Protein AF-A0A1H5IE17-F1 (afdb_monomer_lite)

pLDDT: mean 81.9, std 10.34, range [43.19, 95.25]

Radius of gyration: 42.37 Å; chains: 1; bounding box: 85×32×107 Å

Foldseek 3Di:
DPPPPDQQDFDQAPVGTGRNVVRVVVVVVVVVVVVVVVVVVCVVVVVVVVVVVVVVVVVVVVVVVVVVVVVVVVVVVVVVVVVVVVVVVVVVVVDDPPPDDVPDDD

Structure (mmCIF, N/CA/C/O backbone):
data_AF-A0A1H5IE17-F1
#
_entry.id   AF-A0A1H5IE17-F1
#
loop_
_atom_site.group_PDB
_atom_site.id
_atom_site.type_symbol
_atom_site.label_atom_id
_atom_site.label_alt_id
_atom_site.label_comp_id
_atom_site.label_asym_id
_atom_site.label_entity_id
_atom_site.label_seq_id
_atom_site.pdbx_PDB_ins_code
_atom_site.Cartn_x
_atom_site.Cartn_y
_atom_site.Cartn_z
_atom_site.occupancy
_atom_site.B_iso_or_equiv
_atom_site.auth_seq_id
_atom_site.auth_comp_id
_atom_site.auth_asym_id
_atom_site.auth_atom_id
_atom_site.pdbx_PDB_model_num
ATOM 1 N N . MET A 1 1 ? 27.702 -26.724 -28.653 1.00 43.19 1 MET A N 1
ATOM 2 C CA . MET A 1 1 ? 28.439 -25.649 -29.344 1.00 43.19 1 MET A CA 1
ATOM 3 C C . MET A 1 1 ? 27.662 -24.376 -29.083 1.00 43.19 1 MET A C 1
ATOM 5 O O . MET A 1 1 ? 26.518 -24.318 -29.504 1.00 43.19 1 MET A O 1
ATOM 9 N N . SER A 1 2 ? 28.195 -23.444 -28.291 1.00 53.28 2 SER A N 1
ATOM 10 C CA . SER A 1 2 ? 27.571 -22.121 -28.178 1.00 53.28 2 SER A CA 1
ATOM 11 C C . SER A 1 2 ? 27.804 -21.401 -29.499 1.00 53.28 2 SER A C 1
ATOM 13 O O . SER A 1 2 ? 28.961 -21.194 -29.861 1.00 53.28 2 SER A O 1
ATOM 15 N N . ASP A 1 3 ? 26.734 -21.069 -30.220 1.00 63.62 3 ASP A N 1
ATOM 16 C CA . ASP A 1 3 ? 26.788 -20.130 -31.340 1.00 63.62 3 ASP A CA 1
ATOM 17 C C . ASP A 1 3 ? 27.179 -18.764 -30.774 1.00 63.62 3 ASP A C 1
ATOM 19 O O . ASP A 1 3 ? 26.352 -18.007 -30.266 1.00 63.62 3 ASP A O 1
ATOM 23 N N . ILE A 1 4 ? 28.480 -18.481 -30.770 1.00 71.00 4 ILE A N 1
ATOM 24 C CA . ILE A 1 4 ? 28.983 -17.153 -30.445 1.00 71.00 4 ILE A CA 1
ATOM 25 C C . ILE A 1 4 ? 28.711 -16.304 -31.680 1.00 71.00 4 ILE A C 1
ATOM 27 O O . ILE A 1 4 ? 29.400 -16.426 -32.691 1.00 71.00 4 ILE A O 1
ATOM 31 N N . ARG A 1 5 ? 27.668 -15.478 -31.593 1.00 75.19 5 ARG A N 1
ATOM 32 C CA . ARG A 1 5 ? 27.344 -14.478 -32.610 1.00 75.19 5 ARG A CA 1
ATOM 33 C C . ARG A 1 5 ? 28.566 -13.596 -32.866 1.00 75.19 5 ARG A C 1
ATOM 35 O O . ARG A 1 5 ? 29.192 -13.136 -31.910 1.00 75.19 5 ARG A O 1
ATOM 42 N N . ASP A 1 6 ? 28.893 -13.352 -34.135 1.00 88.19 6 ASP A N 1
ATOM 43 C CA . ASP A 1 6 ? 29.976 -12.434 -34.492 1.00 88.19 6 ASP A CA 1
ATOM 44 C C . ASP A 1 6 ? 29.634 -11.024 -33.967 1.00 88.19 6 ASP A C 1
ATOM 46 O O . ASP A 1 6 ? 28.625 -10.444 -34.382 1.00 88.19 6 ASP A O 1
ATOM 50 N N . PRO A 1 7 ? 30.447 -10.446 -33.062 1.00 85.94 7 PRO A N 1
ATOM 51 C CA . PRO A 1 7 ? 30.176 -9.134 -32.483 1.00 85.94 7 PRO A CA 1
ATOM 52 C C . PRO A 1 7 ? 30.110 -8.018 -33.534 1.00 85.94 7 PRO A C 1
ATOM 54 O O . PRO A 1 7 ? 29.482 -6.987 -33.286 1.00 85.94 7 PRO A O 1
ATOM 57 N N . PHE A 1 8 ? 30.741 -8.192 -34.697 1.00 91.81 8 PHE A N 1
ATOM 58 C CA . PHE A 1 8 ? 30.766 -7.199 -35.770 1.00 91.81 8 PHE A CA 1
ATOM 59 C C . PHE A 1 8 ? 29.678 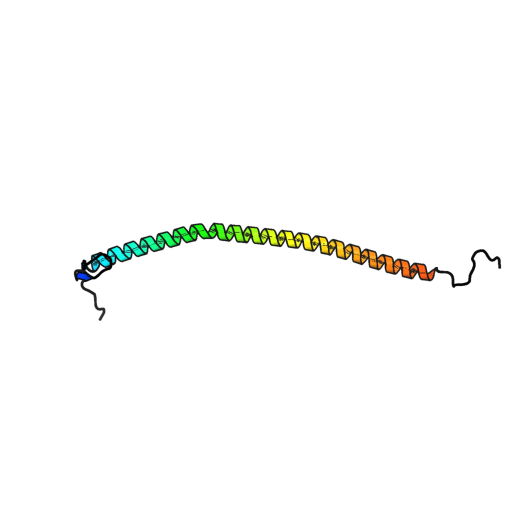-7.404 -36.826 1.00 91.81 8 PHE A C 1
ATOM 61 O O . PHE A 1 8 ? 29.534 -6.552 -37.710 1.00 91.81 8 PHE A O 1
ATOM 68 N N . GLU A 1 9 ? 28.888 -8.477 -36.720 1.00 93.94 9 GLU A N 1
ATOM 69 C CA . GLU A 1 9 ? 27.721 -8.697 -37.570 1.00 93.94 9 GLU A CA 1
ATOM 70 C C . GLU A 1 9 ? 26.787 -7.487 -37.483 1.00 93.94 9 GLU A C 1
ATOM 72 O O . GLU A 1 9 ? 26.503 -6.980 -36.397 1.00 93.94 9 GLU A O 1
ATOM 77 N N . LYS A 1 10 ? 26.308 -7.004 -38.633 1.00 94.31 10 LYS A N 1
ATOM 78 C CA . LYS A 1 10 ? 25.290 -5.955 -38.658 1.00 94.31 10 LYS A CA 1
ATOM 79 C C . LYS A 1 10 ? 23.941 -6.561 -38.316 1.00 94.31 10 LYS A C 1
ATOM 81 O O . LYS A 1 10 ? 23.438 -7.414 -39.040 1.00 94.31 10 LYS A O 1
ATOM 86 N N . VAL A 1 11 ? 23.351 -6.066 -37.244 1.00 89.25 11 VAL A N 1
ATOM 87 C CA . VAL A 1 11 ? 22.079 -6.530 -36.714 1.00 89.25 11 VAL A CA 1
ATOM 88 C C . VAL A 1 11 ? 21.054 -5.425 -36.884 1.00 89.25 11 VAL A C 1
ATOM 90 O O . VAL A 1 11 ? 21.356 -4.250 -36.658 1.00 89.25 11 VAL A O 1
ATOM 93 N N . ASP A 1 12 ? 19.850 -5.794 -37.304 1.00 93.12 12 ASP A N 1
ATOM 94 C CA . ASP A 1 12 ? 18.721 -4.877 -37.247 1.00 93.12 12 ASP A CA 1
ATOM 95 C C . ASP A 1 12 ? 18.272 -4.752 -35.788 1.00 93.12 12 ASP A C 1
ATOM 97 O O . ASP A 1 12 ? 18.030 -5.755 -35.112 1.00 93.12 12 ASP A O 1
ATOM 101 N N . SER A 1 13 ? 18.251 -3.528 -35.271 1.00 84.94 13 SER A N 1
ATOM 102 C CA . SER A 1 13 ? 17.978 -3.240 -33.866 1.00 84.94 13 SER A CA 1
ATOM 103 C C . SER A 1 13 ? 17.034 -2.046 -33.737 1.00 84.94 13 SER A C 1
ATOM 105 O O . SER A 1 13 ? 16.917 -1.248 -34.670 1.00 84.94 13 SER A O 1
ATOM 107 N N . PRO A 1 14 ? 16.414 -1.836 -32.561 1.00 86.50 14 PRO A N 1
ATOM 108 C C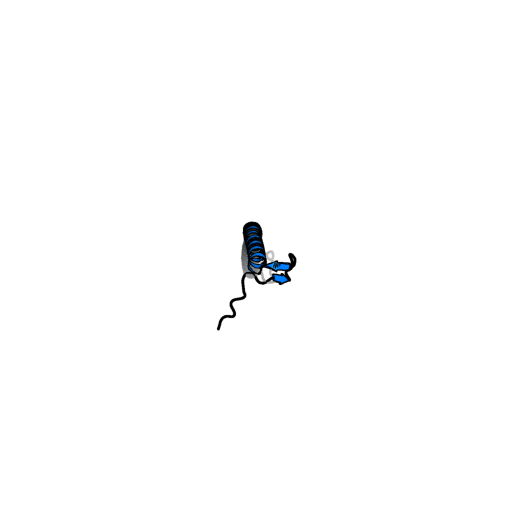A . PRO A 1 14 ? 15.569 -0.665 -32.312 1.00 86.50 14 PRO A CA 1
ATOM 109 C C . PRO A 1 14 ? 16.281 0.685 -32.506 1.00 86.50 14 PRO A C 1
ATOM 111 O O . PRO A 1 14 ? 15.625 1.716 -32.623 1.00 86.50 14 PRO A O 1
ATOM 114 N N . TRP A 1 15 ? 17.617 0.687 -32.548 1.00 84.75 15 TRP A N 1
ATOM 115 C CA . TRP A 1 15 ? 18.455 1.869 -32.768 1.00 84.75 15 TRP A CA 1
ATOM 116 C C . TRP A 1 15 ? 19.048 1.926 -34.187 1.00 84.75 15 TRP A C 1
ATOM 118 O O . TRP A 1 15 ? 19.991 2.677 -34.439 1.00 84.75 15 TRP A O 1
ATOM 128 N N . GLY A 1 16 ? 18.495 1.134 -35.110 1.00 92.38 16 GLY A N 1
ATOM 129 C CA . GLY A 1 16 ? 18.929 1.000 -36.498 1.00 92.38 16 GLY A CA 1
ATOM 130 C C . GLY A 1 16 ? 19.883 -0.173 -36.730 1.00 92.38 16 GLY A C 1
ATOM 131 O O . GLY A 1 16 ? 20.151 -0.978 -35.835 1.00 92.38 16 GLY A O 1
ATOM 132 N N . ILE A 1 17 ? 20.417 -0.256 -37.952 1.00 95.25 17 ILE A N 1
ATOM 133 C CA . ILE A 1 17 ? 21.357 -1.309 -38.356 1.00 95.25 17 ILE A CA 1
ATOM 134 C C . ILE A 1 17 ? 22.751 -0.985 -37.806 1.00 95.25 17 ILE A C 1
ATOM 136 O O . ILE A 1 17 ? 23.435 -0.083 -38.299 1.00 95.25 17 ILE A O 1
ATOM 140 N N . LEU A 1 18 ? 23.185 -1.728 -36.790 1.00 9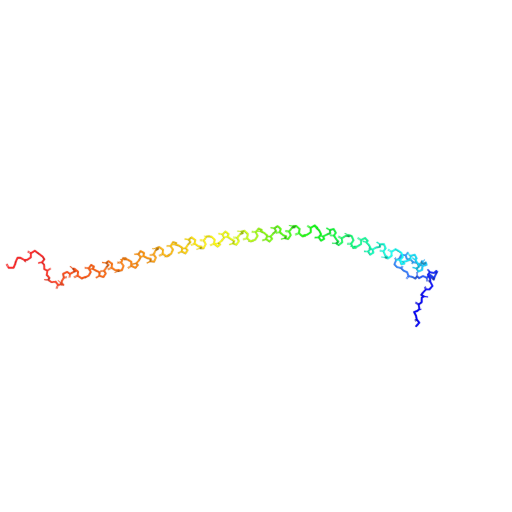2.62 18 LEU A N 1
ATOM 141 C CA . LEU A 1 18 ? 24.441 -1.511 -36.063 1.00 92.62 18 LEU A CA 1
ATOM 142 C C . LEU A 1 18 ? 25.199 -2.835 -35.889 1.00 92.62 18 LEU A C 1
ATOM 144 O O . LEU A 1 18 ? 24.587 -3.893 -35.980 1.00 92.62 18 LEU A O 1
ATOM 148 N N . PRO A 1 19 ? 26.517 -2.817 -35.622 1.00 94.25 19 PRO A N 1
ATOM 149 C CA . PRO A 1 19 ? 27.226 -4.014 -35.174 1.00 94.25 19 PRO A CA 1
ATOM 150 C C . PRO A 1 19 ? 26.606 -4.583 -33.890 1.00 94.25 19 PRO A C 1
ATOM 152 O O . PRO A 1 19 ? 26.241 -3.803 -33.003 1.00 94.25 19 PRO A O 1
ATOM 155 N N . ALA A 1 20 ? 26.540 -5.911 -33.771 1.00 87.94 20 ALA A N 1
ATOM 156 C CA . ALA A 1 20 ? 25.951 -6.614 -32.629 1.00 87.94 20 ALA A CA 1
ATOM 157 C C . ALA A 1 20 ? 26.489 -6.096 -31.284 1.00 87.94 20 ALA A C 1
ATOM 159 O O . ALA A 1 20 ? 25.707 -5.714 -30.417 1.00 87.94 20 ALA A O 1
ATOM 160 N N . TRP A 1 21 ? 27.813 -5.928 -31.162 1.00 89.31 21 TRP A N 1
ATOM 161 C CA . TRP A 1 21 ? 28.450 -5.432 -29.934 1.00 89.31 21 TRP A CA 1
ATOM 162 C C . TRP A 1 21 ? 27.932 -4.058 -29.495 1.00 89.31 21 TRP A C 1
ATOM 164 O O . TRP A 1 21 ? 27.849 -3.763 -28.303 1.00 89.31 21 TRP A O 1
ATOM 174 N N . LYS A 1 22 ? 27.585 -3.196 -30.457 1.00 89.44 22 LYS A N 1
ATOM 175 C CA . LYS A 1 22 ? 27.116 -1.838 -30.183 1.00 89.44 22 LYS A CA 1
ATOM 176 C C . LYS A 1 22 ? 25.647 -1.838 -29.774 1.00 89.44 22 LYS A C 1
ATOM 178 O O . LYS A 1 22 ? 25.285 -1.106 -28.857 1.00 89.44 22 LYS A O 1
ATOM 183 N N . ALA A 1 23 ? 24.818 -2.646 -30.434 1.00 87.25 23 ALA A N 1
ATOM 184 C CA . ALA A 1 23 ? 23.421 -2.825 -30.047 1.00 87.25 23 ALA A CA 1
ATOM 185 C C . ALA A 1 23 ? 23.317 -3.401 -28.623 1.00 87.25 23 ALA A C 1
ATOM 187 O O . ALA A 1 23 ? 22.571 -2.870 -27.800 1.00 87.25 23 ALA A O 1
ATOM 188 N N . ASP A 1 24 ? 24.143 -4.400 -28.306 1.00 85.62 24 ASP A N 1
ATOM 189 C CA . ASP A 1 24 ? 24.186 -5.028 -26.984 1.00 85.62 24 ASP A CA 1
ATOM 190 C C . ASP A 1 24 ? 24.652 -4.049 -25.898 1.00 85.62 24 ASP A C 1
ATOM 192 O O . ASP A 1 24 ? 24.043 -3.966 -24.833 1.00 85.62 24 ASP A O 1
ATOM 196 N N . ALA A 1 25 ? 25.681 -3.238 -26.169 1.00 85.50 25 ALA A N 1
ATOM 197 C CA . ALA A 1 25 ? 26.148 -2.223 -25.223 1.00 85.50 25 ALA A CA 1
ATOM 198 C C . ALA A 1 25 ? 25.065 -1.177 -24.896 1.00 85.50 25 ALA A C 1
ATOM 200 O O . ALA A 1 25 ? 24.912 -0.780 -23.739 1.00 85.50 25 ALA A O 1
ATOM 201 N N . ILE A 1 26 ? 24.287 -0.749 -25.896 1.00 85.75 26 ILE A N 1
ATOM 202 C CA . ILE A 1 26 ? 23.174 0.190 -25.695 1.00 85.75 26 ILE A CA 1
ATOM 203 C C . ILE A 1 26 ? 22.050 -0.478 -24.892 1.00 85.75 26 ILE A C 1
ATOM 205 O O . ILE A 1 26 ? 21.531 0.130 -23.954 1.00 85.75 26 ILE A O 1
ATOM 209 N N . ALA A 1 27 ? 21.708 -1.730 -25.205 1.00 84.06 27 ALA A N 1
ATOM 210 C CA . ALA A 1 27 ? 20.697 -2.491 -24.474 1.00 84.06 27 ALA A CA 1
ATOM 211 C C . ALA A 1 27 ? 21.076 -2.687 -22.997 1.00 84.06 27 ALA A C 1
ATOM 213 O O . ALA A 1 27 ? 20.250 -2.462 -22.112 1.00 84.06 27 ALA A O 1
ATOM 214 N N . LEU A 1 28 ? 22.336 -3.031 -22.719 1.00 86.62 28 LEU A N 1
ATOM 215 C CA . LEU A 1 28 ? 22.859 -3.150 -21.357 1.00 86.62 28 LEU A CA 1
ATOM 216 C C . LEU A 1 28 ? 22.825 -1.809 -20.613 1.00 86.62 28 LEU A C 1
ATOM 218 O O . LEU A 1 28 ? 22.432 -1.765 -19.448 1.00 86.62 28 LEU A O 1
ATOM 222 N N . GLY A 1 29 ? 23.166 -0.706 -21.285 1.00 87.06 29 GLY A N 1
ATOM 223 C CA . GLY A 1 29 ? 23.045 0.637 -20.715 1.00 87.06 29 GLY A CA 1
ATOM 224 C C . GLY A 1 29 ? 21.600 1.004 -20.362 1.00 87.06 29 GLY A C 1
ATOM 225 O O . GLY A 1 29 ? 21.341 1.526 -19.276 1.00 87.06 29 GLY A O 1
ATOM 226 N N . ALA A 1 30 ? 20.647 0.682 -21.240 1.00 88.62 30 ALA A N 1
ATOM 227 C CA . ALA A 1 30 ? 19.223 0.914 -21.005 1.00 88.62 30 ALA A CA 1
ATOM 228 C C . ALA A 1 30 ? 18.676 0.063 -19.846 1.00 88.62 30 ALA A C 1
ATOM 230 O O . ALA A 1 30 ? 17.930 0.574 -19.010 1.00 88.62 30 ALA A O 1
ATOM 231 N N . LEU A 1 31 ? 19.086 -1.207 -19.751 1.00 89.06 31 LEU A N 1
ATOM 232 C CA . LEU A 1 31 ? 18.747 -2.083 -18.627 1.00 89.06 31 LEU A CA 1
ATOM 233 C C . LEU A 1 31 ? 19.302 -1.548 -17.304 1.00 89.06 31 LEU A C 1
ATOM 235 O O . LEU A 1 31 ? 18.589 -1.547 -16.304 1.00 89.06 31 LEU A O 1
ATOM 239 N N . ASN A 1 32 ? 20.539 -1.047 -17.297 1.00 88.12 32 ASN A N 1
ATOM 240 C CA . ASN A 1 32 ? 21.135 -0.461 -16.100 1.00 88.12 32 ASN A CA 1
ATOM 241 C C . ASN A 1 32 ? 20.379 0.796 -15.639 1.00 88.12 32 ASN A C 1
ATOM 243 O O . ASN A 1 32 ? 20.058 0.929 -14.462 1.00 88.12 32 ASN A O 1
ATOM 247 N N . ALA A 1 33 ? 20.023 1.686 -16.570 1.00 89.88 33 ALA A N 1
ATOM 248 C CA . ALA A 1 33 ? 19.223 2.871 -16.260 1.00 89.88 33 ALA A CA 1
ATOM 249 C C . ALA A 1 33 ? 17.821 2.514 -15.734 1.00 89.88 33 ALA A C 1
ATOM 251 O O . ALA A 1 33 ? 17.314 3.167 -14.821 1.00 89.88 33 ALA A O 1
ATOM 252 N N . LEU A 1 34 ? 17.202 1.462 -16.281 1.00 91.19 34 LEU A N 1
ATOM 253 C CA . LEU A 1 34 ? 15.924 0.951 -15.792 1.00 91.19 34 LEU A CA 1
ATOM 254 C C . LEU A 1 34 ? 16.045 0.383 -14.373 1.00 91.19 34 LEU A C 1
ATOM 256 O O . LEU A 1 34 ? 15.196 0.679 -13.538 1.00 91.19 34 LEU A O 1
ATOM 260 N N . MET A 1 35 ? 17.090 -0.398 -14.088 1.00 89.50 35 MET A N 1
ATOM 261 C CA . MET A 1 35 ? 17.326 -0.945 -12.748 1.00 89.50 35 MET A CA 1
ATOM 262 C C . MET A 1 35 ? 17.536 0.160 -11.709 1.00 89.50 35 MET A C 1
ATOM 264 O O . MET A 1 35 ? 16.926 0.102 -10.644 1.00 89.50 35 MET A O 1
ATOM 268 N N . GLU A 1 36 ? 18.316 1.195 -12.030 1.00 89.19 36 GLU A N 1
ATOM 269 C CA . GLU A 1 36 ? 18.498 2.350 -11.141 1.00 89.19 36 GLU A CA 1
ATOM 270 C C . GLU A 1 36 ? 17.191 3.114 -10.912 1.00 89.19 36 GLU A C 1
ATOM 272 O O . GLU A 1 36 ? 16.878 3.496 -9.787 1.00 89.19 36 GLU A O 1
ATOM 277 N N . ARG A 1 37 ? 16.366 3.282 -11.951 1.00 84.25 37 ARG A N 1
ATOM 278 C CA . ARG A 1 37 ? 15.037 3.881 -11.792 1.00 84.25 37 ARG A CA 1
ATOM 279 C C . ARG A 1 37 ? 14.143 3.050 -10.867 1.00 84.25 37 ARG A C 1
ATOM 281 O O . ARG A 1 37 ? 13.568 3.611 -9.945 1.00 84.25 37 ARG A O 1
ATOM 288 N N . ILE A 1 38 ? 14.050 1.736 -11.085 1.00 83.44 38 ILE A N 1
ATOM 289 C CA . ILE A 1 38 ? 13.246 0.831 -10.244 1.00 83.44 38 ILE A CA 1
ATOM 290 C C . ILE A 1 38 ? 13.717 0.893 -8.790 1.00 83.44 38 ILE A C 1
ATOM 292 O O . ILE A 1 38 ? 12.896 0.932 -7.875 1.00 83.44 38 ILE A O 1
ATOM 296 N N . ARG A 1 39 ? 15.035 0.919 -8.574 1.00 82.00 39 ARG A N 1
ATOM 297 C CA . ARG A 1 39 ? 15.623 1.056 -7.244 1.00 82.00 39 ARG A CA 1
ATOM 298 C C . ARG A 1 39 ? 15.205 2.368 -6.577 1.00 82.00 39 ARG A C 1
ATOM 300 O O . ARG A 1 39 ? 14.708 2.329 -5.457 1.00 82.00 39 ARG A O 1
ATOM 307 N N . ASN A 1 40 ? 15.344 3.494 -7.274 1.00 81.12 40 ASN A N 1
ATOM 308 C CA . ASN A 1 40 ? 14.973 4.812 -6.754 1.00 81.12 40 ASN A CA 1
ATOM 309 C C . ASN A 1 40 ? 13.468 4.922 -6.458 1.00 81.12 40 ASN A C 1
ATOM 311 O O . ASN A 1 40 ? 13.088 5.440 -5.410 1.00 81.12 40 ASN A O 1
ATOM 315 N N . ASP A 1 41 ? 12.616 4.394 -7.342 1.00 75.81 41 ASP A N 1
ATOM 316 C CA . ASP A 1 41 ? 11.161 4.373 -7.154 1.00 75.81 41 ASP A CA 1
ATOM 317 C C . ASP A 1 41 ? 10.785 3.499 -5.934 1.00 75.81 41 ASP A C 1
ATOM 319 O O . ASP A 1 41 ? 9.973 3.898 -5.099 1.00 75.81 41 ASP A O 1
ATOM 323 N N . SER A 1 42 ? 11.451 2.352 -5.754 1.00 69.44 42 SER A N 1
ATOM 324 C CA . SER A 1 42 ? 11.245 1.464 -4.596 1.00 69.44 42 SER A CA 1
ATOM 325 C C . SER A 1 42 ? 11.694 2.098 -3.273 1.00 69.44 42 SER A C 1
ATOM 327 O O . SER A 1 42 ? 11.017 1.960 -2.252 1.00 69.44 42 SER A O 1
ATOM 329 N N . GLU A 1 43 ? 12.826 2.808 -3.275 1.00 73.00 43 GLU A N 1
ATOM 330 C CA . GLU A 1 43 ? 13.319 3.553 -2.110 1.00 73.00 43 GLU A CA 1
ATOM 331 C C . GLU A 1 43 ? 12.386 4.726 -1.747 1.00 73.00 43 GLU A C 1
ATOM 333 O O . GLU A 1 43 ? 12.247 5.052 -0.567 1.00 73.00 43 GLU A O 1
ATOM 338 N N . ALA A 1 44 ? 11.696 5.319 -2.728 1.00 70.06 44 ALA A N 1
ATOM 339 C CA . ALA A 1 44 ? 10.722 6.388 -2.512 1.00 70.06 44 ALA A CA 1
ATOM 340 C C . ALA A 1 44 ? 9.355 5.883 -2.004 1.00 70.06 44 ALA A C 1
ATOM 342 O O . ALA A 1 44 ? 8.733 6.540 -1.166 1.00 70.06 44 ALA A O 1
ATOM 343 N N . GLU A 1 45 ? 8.882 4.719 -2.461 1.00 64.19 45 GLU A N 1
ATOM 344 C CA . GLU A 1 45 ? 7.586 4.157 -2.042 1.00 64.19 45 GLU A CA 1
ATOM 345 C C . GLU A 1 45 ? 7.624 3.501 -0.652 1.00 64.19 45 GLU A C 1
ATOM 347 O O . GLU A 1 45 ? 6.662 3.611 0.116 1.00 64.19 45 GLU A O 1
ATOM 352 N N . ALA A 1 46 ? 8.742 2.873 -0.275 1.00 70.25 46 ALA A N 1
ATOM 353 C CA . ALA A 1 46 ? 8.898 2.207 1.020 1.00 70.25 46 ALA A CA 1
ATOM 354 C C . ALA A 1 46 ? 8.567 3.090 2.253 1.00 70.25 46 ALA A C 1
ATOM 356 O O . ALA A 1 46 ? 7.810 2.637 3.121 1.00 70.25 46 ALA A O 1
ATOM 357 N N . PRO A 1 47 ? 9.063 4.338 2.385 1.00 72.44 47 PRO A N 1
ATOM 358 C CA . PRO A 1 47 ? 8.730 5.194 3.524 1.00 72.44 47 PRO A CA 1
ATOM 359 C C . PRO A 1 47 ? 7.262 5.641 3.529 1.00 72.44 47 PRO A C 1
ATOM 361 O O . PRO A 1 47 ? 6.682 5.776 4.606 1.00 72.44 47 PRO A O 1
ATOM 364 N N . ALA A 1 48 ? 6.642 5.829 2.360 1.00 72.12 48 ALA A N 1
ATOM 365 C CA . ALA A 1 48 ? 5.239 6.229 2.257 1.00 72.12 48 ALA A CA 1
ATOM 366 C C . ALA A 1 48 ? 4.294 5.104 2.707 1.00 72.12 48 ALA A C 1
ATOM 368 O O . ALA A 1 48 ? 3.389 5.338 3.511 1.00 72.12 48 ALA A O 1
ATOM 369 N N . VAL A 1 49 ? 4.549 3.870 2.258 1.00 75.19 49 VAL A N 1
ATOM 370 C CA . VAL A 1 49 ? 3.788 2.687 2.689 1.00 75.19 49 VAL A CA 1
ATOM 371 C C . VAL A 1 49 ? 3.964 2.456 4.190 1.00 75.19 49 VAL A C 1
ATOM 373 O O . VAL A 1 49 ? 2.978 2.275 4.903 1.00 75.19 49 VAL A O 1
ATOM 376 N N . ASN A 1 50 ? 5.195 2.544 4.701 1.00 78.62 50 ASN A N 1
ATOM 377 C CA . ASN A 1 50 ? 5.462 2.389 6.132 1.00 78.62 50 ASN A CA 1
ATOM 378 C C . ASN A 1 50 ? 4.755 3.455 6.983 1.00 78.62 50 ASN A C 1
ATOM 380 O O . ASN A 1 50 ? 4.199 3.128 8.033 1.00 78.62 50 ASN A O 1
ATOM 384 N N . ALA A 1 51 ? 4.734 4.714 6.537 1.00 80.75 51 ALA A N 1
ATOM 385 C CA . ALA A 1 51 ? 4.034 5.788 7.235 1.00 80.75 51 ALA A CA 1
ATOM 386 C C . ALA A 1 51 ? 2.514 5.558 7.270 1.00 80.75 51 ALA A C 1
ATOM 388 O O . ALA A 1 51 ? 1.904 5.685 8.331 1.00 80.75 51 ALA A O 1
ATOM 389 N N . ALA A 1 52 ? 1.916 5.162 6.142 1.00 82.25 52 ALA A N 1
ATOM 390 C CA . ALA A 1 52 ? 0.486 4.874 6.054 1.00 82.25 52 ALA A CA 1
ATOM 391 C C . ALA A 1 52 ? 0.077 3.675 6.926 1.00 82.25 52 ALA A C 1
ATOM 393 O O . ALA A 1 52 ? -0.926 3.736 7.638 1.00 82.25 52 ALA A O 1
ATOM 394 N N . VAL A 1 53 ? 0.876 2.601 6.926 1.00 85.31 53 VAL A N 1
ATOM 395 C CA . VAL A 1 53 ? 0.647 1.435 7.794 1.00 85.31 53 VAL A CA 1
ATOM 396 C C . VAL A 1 53 ? 0.745 1.833 9.265 1.00 85.31 53 VAL A C 1
ATOM 398 O O . VAL A 1 53 ? -0.120 1.459 10.056 1.00 85.31 53 VAL A O 1
ATOM 401 N N . LEU A 1 54 ? 1.756 2.620 9.642 1.00 88.06 54 LEU A N 1
ATOM 402 C CA . LEU A 1 54 ? 1.926 3.073 11.021 1.00 88.06 54 LEU A CA 1
ATOM 403 C C . LEU A 1 54 ? 0.746 3.934 11.494 1.00 88.06 54 LEU A C 1
ATOM 405 O O . LEU A 1 54 ? 0.296 3.781 12.631 1.00 88.06 54 LEU A O 1
ATOM 409 N N . ASP A 1 55 ? 0.237 4.821 10.642 1.00 90.50 55 ASP A N 1
ATOM 410 C CA . ASP A 1 55 ? -0.924 5.654 10.960 1.00 90.50 55 ASP A CA 1
ATOM 411 C C . ASP A 1 55 ? -2.205 4.815 11.101 1.00 90.50 55 ASP A C 1
ATOM 413 O O . ASP A 1 55 ? -2.951 4.954 12.076 1.00 90.50 55 ASP A O 1
ATOM 417 N N . GLY A 1 56 ? -2.395 3.836 10.210 1.00 88.88 56 GLY A N 1
ATOM 418 C CA . GLY A 1 56 ? -3.469 2.849 10.317 1.00 88.88 56 GLY A CA 1
ATOM 419 C C . GLY A 1 56 ? -3.421 2.066 11.633 1.00 88.88 56 GLY A C 1
ATOM 420 O O . GLY A 1 56 ? -4.434 1.956 12.326 1.00 88.88 56 GLY A O 1
ATOM 421 N N . VAL A 1 57 ? -2.238 1.589 12.038 1.00 92.00 57 VAL A N 1
ATOM 422 C CA . VAL A 1 57 ? -2.044 0.887 13.319 1.00 92.00 57 VAL A CA 1
ATOM 423 C C . VAL A 1 57 ? -2.386 1.789 14.509 1.00 92.00 57 VAL A C 1
ATOM 425 O O . VAL A 1 57 ? -3.080 1.350 15.427 1.00 92.00 57 VAL A O 1
ATOM 428 N N . LYS A 1 58 ? -1.966 3.061 14.501 1.00 89.38 58 LYS A N 1
ATOM 429 C CA . LYS A 1 58 ? -2.312 4.026 15.564 1.00 89.38 58 LYS A CA 1
ATOM 430 C C . LYS A 1 58 ? -3.819 4.270 15.660 1.00 89.38 58 LYS A C 1
ATOM 432 O O . LYS A 1 58 ? -4.358 4.352 16.767 1.00 89.38 58 LYS A O 1
ATOM 437 N N . SER A 1 59 ? -4.503 4.359 14.521 1.00 89.25 59 SER A N 1
ATOM 438 C CA . SER A 1 59 ? -5.960 4.515 14.474 1.00 89.25 59 SER A CA 1
ATOM 439 C C . SER A 1 59 ? -6.677 3.311 15.094 1.00 89.25 59 SER A C 1
ATOM 441 O O . SER A 1 59 ? -7.539 3.476 15.961 1.00 89.25 59 SER A O 1
ATOM 443 N N . VAL A 1 60 ? -6.246 2.092 14.746 1.00 89.75 60 VAL A N 1
ATOM 444 C CA . VAL A 1 60 ? -6.784 0.850 15.325 1.00 89.75 60 VAL A CA 1
ATOM 445 C C . VAL A 1 60 ? -6.562 0.795 16.838 1.00 89.75 60 VAL A C 1
ATOM 447 O O . VAL A 1 60 ? -7.501 0.496 17.575 1.00 89.75 60 VAL A O 1
ATOM 450 N N . LEU A 1 61 ? -5.363 1.131 17.324 1.00 88.62 61 LEU A N 1
ATOM 451 C CA . LEU A 1 61 ? -5.074 1.171 18.764 1.00 88.62 61 LEU A CA 1
ATOM 452 C C . LEU A 1 61 ? -5.979 2.165 19.505 1.00 88.62 61 LEU A C 1
ATOM 454 O O . LEU A 1 61 ? -6.548 1.830 20.541 1.00 88.62 61 LEU A O 1
ATOM 458 N N . THR A 1 62 ? -6.193 3.351 18.935 1.00 90.25 62 THR A N 1
ATOM 459 C CA . THR A 1 62 ? -7.086 4.367 19.515 1.00 90.25 62 THR A CA 1
ATOM 460 C C . THR A 1 62 ? -8.531 3.867 19.603 1.00 90.25 62 THR A C 1
ATOM 462 O O . THR A 1 62 ? -9.220 4.093 20.602 1.00 90.25 62 THR A O 1
ATOM 465 N N . ALA A 1 63 ? -9.002 3.160 18.573 1.00 85.19 63 ALA A N 1
ATOM 466 C CA . ALA A 1 63 ? -10.330 2.557 18.578 1.00 85.19 63 ALA A CA 1
ATOM 467 C C . ALA A 1 63 ? -10.456 1.461 19.651 1.00 85.19 63 ALA A C 1
ATOM 469 O O . ALA A 1 63 ? -11.465 1.417 20.360 1.00 85.19 63 ALA A O 1
ATOM 470 N N . LEU A 1 64 ? -9.429 0.619 19.811 1.00 89.50 64 LEU A N 1
ATOM 471 C CA . LEU A 1 64 ? -9.384 -0.423 20.841 1.00 89.50 64 LEU A CA 1
ATOM 472 C C . LEU A 1 64 ? -9.413 0.161 22.258 1.00 89.50 64 LEU A C 1
ATOM 474 O O . LEU A 1 64 ? -10.182 -0.319 23.089 1.00 89.50 64 LEU A O 1
ATOM 478 N N . ASP A 1 65 ? -8.676 1.240 22.523 1.00 89.56 65 ASP A N 1
ATOM 479 C CA . ASP A 1 65 ? -8.739 1.943 23.812 1.00 89.56 65 ASP A CA 1
ATOM 480 C C . ASP A 1 65 ? -10.146 2.486 24.099 1.00 89.56 65 ASP A C 1
ATOM 482 O O . ASP A 1 65 ? -10.649 2.408 25.225 1.00 89.56 65 ASP A O 1
ATOM 486 N N . GLY A 1 66 ? -10.818 3.009 23.070 1.00 88.31 66 GLY A N 1
ATOM 487 C CA . GLY A 1 66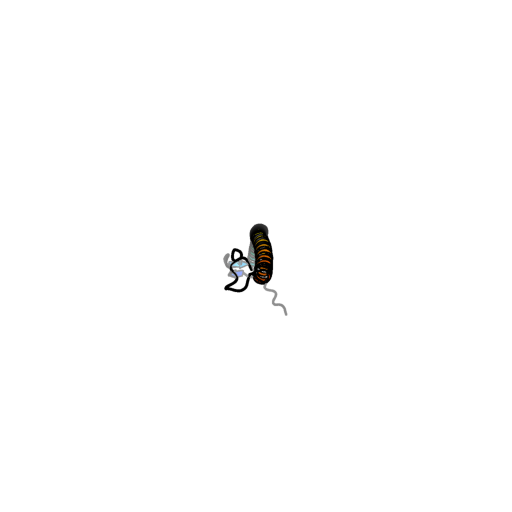 ? -12.211 3.437 23.164 1.00 88.31 66 GLY A CA 1
ATOM 488 C C . GLY A 1 66 ? -13.162 2.283 23.496 1.00 88.31 66 GLY A C 1
ATOM 489 O O . GLY A 1 66 ? -14.045 2.436 24.343 1.00 88.31 66 GLY A O 1
ATOM 490 N N . ILE A 1 67 ? -12.973 1.123 22.864 1.00 89.44 67 ILE A N 1
ATOM 491 C CA . ILE A 1 67 ? -13.751 -0.093 23.136 1.00 89.44 67 ILE A CA 1
ATOM 492 C C . ILE A 1 67 ? -13.523 -0.568 24.573 1.00 89.44 67 ILE A C 1
ATOM 494 O O . ILE A 1 67 ? -14.501 -0.813 25.279 1.00 89.44 67 ILE A O 1
ATOM 498 N N . ASN A 1 68 ? -12.273 -0.612 25.038 1.00 86.12 68 ASN A N 1
ATOM 499 C CA . ASN A 1 68 ? -11.939 -1.011 26.407 1.00 86.12 68 ASN A CA 1
ATOM 500 C C . ASN A 1 68 ? -12.645 -0.131 27.445 1.00 86.12 68 ASN A C 1
ATOM 502 O O . ASN A 1 68 ? -13.310 -0.644 28.339 1.00 86.12 68 ASN A O 1
ATOM 506 N N . ARG A 1 69 ? -12.631 1.196 27.274 1.00 88.12 69 ARG A N 1
ATOM 507 C CA . ARG A 1 69 ? -13.348 2.107 28.188 1.00 88.12 69 ARG A CA 1
ATOM 508 C C . ARG A 1 69 ? -14.859 1.869 28.205 1.00 88.12 69 ARG A C 1
ATOM 510 O O . ARG A 1 69 ? -15.502 2.016 29.246 1.00 88.12 69 ARG A O 1
ATOM 517 N N . ARG A 1 70 ? -15.451 1.534 27.054 1.00 85.56 70 ARG A N 1
ATOM 518 C CA . ARG A 1 70 ? -16.886 1.218 26.961 1.00 85.56 70 ARG A CA 1
ATOM 519 C C . ARG A 1 70 ? -17.205 -0.106 27.648 1.00 85.56 70 ARG A C 1
ATOM 521 O O . ARG A 1 70 ? -18.231 -0.178 28.319 1.00 85.56 70 ARG A O 1
ATOM 528 N N . LEU A 1 71 ? -16.332 -1.104 27.520 1.00 89.19 71 LEU A N 1
ATOM 529 C CA . LEU A 1 71 ? -16.444 -2.373 28.239 1.00 89.19 71 LEU A CA 1
ATOM 530 C C . LEU A 1 71 ? -16.343 -2.169 29.753 1.00 89.19 71 LEU A C 1
ATOM 532 O O . LEU A 1 71 ? -17.223 -2.638 30.468 1.00 89.19 71 LEU A O 1
ATOM 536 N N . ASP A 1 72 ? -15.379 -1.379 30.232 1.00 89.88 72 ASP A N 1
ATOM 537 C CA . ASP A 1 72 ? -15.251 -1.049 31.660 1.00 89.88 72 ASP A CA 1
ATOM 538 C C . ASP A 1 72 ? -16.514 -0.370 32.207 1.00 89.88 72 ASP A C 1
ATOM 540 O O . ASP A 1 72 ? -16.967 -0.641 33.322 1.00 89.88 72 ASP A O 1
ATOM 544 N N . SER A 1 73 ? -17.094 0.545 31.424 1.00 89.25 73 SER A N 1
ATOM 545 C CA . SER A 1 73 ? -18.350 1.209 31.777 1.00 89.25 73 SER A CA 1
ATOM 546 C C . SER A 1 73 ? -19.505 0.209 31.847 1.00 89.25 73 SER A C 1
ATOM 548 O O . SER A 1 73 ? -20.261 0.196 32.819 1.00 89.25 73 SER A O 1
ATOM 550 N N . LEU A 1 74 ? -19.603 -0.680 30.855 1.00 87.62 74 LEU A N 1
ATOM 551 C CA . LEU A 1 74 ? -20.641 -1.702 30.794 1.00 87.62 74 LEU A CA 1
ATOM 552 C C . LEU A 1 74 ? -20.536 -2.690 31.963 1.00 87.62 74 LEU A C 1
ATOM 554 O O . LEU A 1 74 ? -21.551 -3.028 32.569 1.00 87.62 74 LEU A O 1
ATOM 558 N N . GLU A 1 75 ? -19.323 -3.102 32.331 1.00 90.25 75 GLU A N 1
ATOM 559 C CA . GLU A 1 75 ? -19.086 -3.983 33.474 1.00 90.25 75 GLU A CA 1
ATOM 560 C C . GLU A 1 75 ? -19.514 -3.317 34.791 1.00 90.25 75 GLU A C 1
ATOM 562 O O . GLU A 1 75 ? -20.175 -3.942 35.626 1.00 90.25 75 GLU A O 1
ATOM 567 N N . LYS A 1 76 ? -19.209 -2.024 34.969 1.00 88.50 76 LYS A N 1
ATOM 568 C CA . LYS A 1 76 ? -19.668 -1.248 36.132 1.00 88.50 76 LYS A CA 1
ATOM 569 C C . LYS A 1 76 ? -21.190 -1.153 36.179 1.00 88.50 76 LYS A C 1
ATOM 571 O O . LYS A 1 76 ? -21.773 -1.422 37.226 1.00 88.50 76 LYS A O 1
ATOM 576 N N . SER A 1 77 ? -21.838 -0.816 35.063 1.00 86.31 77 SER A N 1
ATOM 577 C CA . SER A 1 77 ? -23.302 -0.762 34.980 1.00 86.31 77 SER A CA 1
ATOM 578 C C . SER A 1 77 ? -23.940 -2.117 35.281 1.00 86.31 77 SER A C 1
ATOM 580 O O . SER A 1 77 ? -24.922 -2.171 36.019 1.00 86.31 77 SER A O 1
ATOM 582 N N . SER A 1 78 ? -23.358 -3.209 34.777 1.00 87.81 78 SER A N 1
ATOM 583 C CA . SER A 1 78 ? -23.816 -4.569 35.068 1.00 87.81 78 SER A CA 1
ATOM 584 C C . SER A 1 78 ? -23.730 -4.880 36.562 1.00 87.81 78 SER A C 1
ATOM 586 O O . SER A 1 78 ? -24.720 -5.308 37.144 1.00 87.81 78 SER A O 1
ATOM 588 N N . LYS A 1 79 ? -22.588 -4.604 37.209 1.00 88.31 79 LYS A N 1
ATOM 589 C CA . LYS A 1 79 ? -22.409 -4.818 38.657 1.00 88.31 79 LYS A CA 1
ATOM 590 C C . LYS A 1 79 ? -23.401 -4.006 39.487 1.00 88.31 79 LYS A C 1
ATOM 592 O O . LYS A 1 79 ? -23.936 -4.514 40.469 1.00 88.31 79 LYS A O 1
ATOM 597 N N . THR A 1 80 ? -23.653 -2.755 39.106 1.00 87.50 80 THR A N 1
ATOM 598 C CA . THR A 1 80 ? -24.646 -1.910 39.782 1.00 87.50 80 THR A CA 1
ATOM 599 C C . THR A 1 80 ? -26.050 -2.486 39.646 1.00 87.50 80 THR A C 1
ATOM 601 O O . THR A 1 80 ? -26.782 -2.510 40.630 1.00 87.50 80 THR A O 1
ATOM 604 N N . ARG A 1 81 ? -26.414 -2.994 38.462 1.00 85.00 81 ARG A N 1
ATOM 605 C CA . ARG A 1 81 ? -27.722 -3.616 38.234 1.00 85.00 81 ARG A CA 1
ATOM 606 C C . ARG A 1 81 ? -27.913 -4.862 39.092 1.00 85.00 81 ARG A C 1
ATOM 608 O O . ARG A 1 81 ? -28.899 -4.941 39.804 1.00 85.00 81 ARG A O 1
ATOM 615 N N . THR A 1 82 ? -26.925 -5.753 39.120 1.00 87.44 82 THR A N 1
ATOM 616 C CA . THR A 1 82 ? -26.980 -6.957 39.960 1.00 87.44 82 THR A CA 1
ATOM 617 C C . THR A 1 82 ? -27.146 -6.615 41.441 1.00 87.44 82 THR A C 1
ATOM 619 O O . THR A 1 82 ? -27.921 -7.262 42.131 1.00 87.44 82 THR A O 1
ATOM 622 N N . ARG A 1 83 ? -26.464 -5.570 41.935 1.00 85.38 83 ARG A N 1
ATOM 623 C CA . ARG A 1 83 ? -26.643 -5.102 43.321 1.00 85.38 83 ARG A CA 1
ATOM 624 C C . ARG A 1 83 ? -28.053 -4.580 43.584 1.00 85.38 83 ARG A C 1
ATOM 626 O O . ARG A 1 83 ? -28.589 -4.842 44.651 1.00 85.38 83 ARG A O 1
ATOM 633 N N . LEU A 1 84 ? -28.630 -3.833 42.642 1.00 85.06 84 LEU A N 1
ATOM 634 C CA . LEU A 1 84 ? -30.003 -3.339 42.761 1.00 85.06 84 LEU A CA 1
ATOM 635 C C . LEU A 1 84 ? -31.011 -4.486 42.796 1.00 85.06 84 LEU A C 1
ATOM 637 O O . LEU A 1 84 ? -31.914 -4.441 43.621 1.00 85.06 84 LEU A O 1
ATOM 641 N N . ASP A 1 85 ? -30.824 -5.506 41.959 1.00 84.44 85 ASP A N 1
ATOM 642 C CA . ASP A 1 85 ? -31.682 -6.693 41.962 1.00 84.44 85 ASP A CA 1
ATOM 643 C C . ASP A 1 85 ? -31.603 -7.410 43.324 1.00 84.44 85 ASP A C 1
ATOM 645 O O . ASP A 1 85 ? -32.631 -7.700 43.923 1.00 84.44 85 ASP A O 1
ATOM 649 N N . THR A 1 86 ? -30.400 -7.575 43.894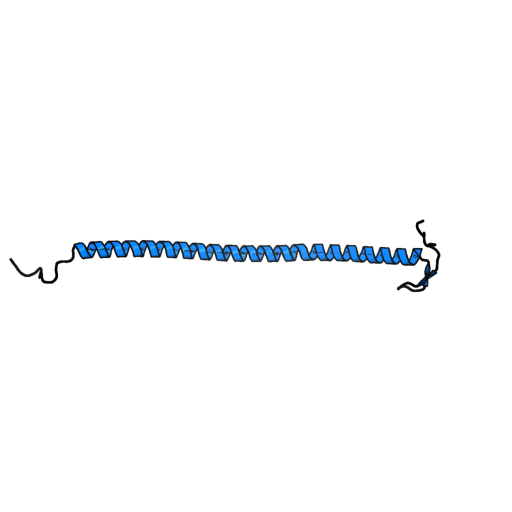 1.00 85.69 86 THR A N 1
ATOM 650 C CA . THR A 1 86 ? -30.237 -8.141 45.249 1.00 85.69 86 THR A CA 1
ATOM 651 C C . THR A 1 86 ? -30.925 -7.299 46.327 1.00 85.69 86 THR A C 1
ATOM 653 O O . THR A 1 86 ? -31.609 -7.848 47.184 1.00 85.69 86 THR A O 1
ATOM 656 N N . PHE A 1 87 ? -30.787 -5.969 46.290 1.00 82.62 87 PHE A N 1
ATOM 657 C CA . PHE A 1 87 ? -31.478 -5.099 47.247 1.00 82.62 87 PHE A CA 1
ATOM 658 C C . PHE A 1 87 ? -33.002 -5.143 47.092 1.00 82.62 87 PHE A C 1
ATOM 660 O O . PHE A 1 87 ? -33.714 -5.022 48.086 1.00 82.62 87 PHE A O 1
ATOM 667 N N . ALA A 1 88 ? -33.511 -5.301 45.868 1.00 82.06 88 ALA A N 1
ATOM 668 C CA . ALA A 1 88 ? -34.940 -5.463 45.623 1.00 82.06 88 ALA A CA 1
ATOM 669 C C . ALA A 1 88 ? -35.455 -6.788 46.206 1.00 82.06 88 ALA A C 1
ATOM 671 O O . ALA A 1 88 ? -36.477 -6.788 46.891 1.00 82.06 88 ALA A O 1
ATOM 672 N N . ASP A 1 89 ? -34.712 -7.881 46.014 1.00 84.00 89 ASP A N 1
ATOM 673 C CA . ASP A 1 89 ? -35.035 -9.188 46.594 1.00 84.00 89 ASP A CA 1
ATOM 674 C C . ASP A 1 89 ? -35.022 -9.150 48.134 1.00 84.00 89 ASP A C 1
ATOM 676 O O . ASP A 1 89 ? -35.900 -9.721 48.780 1.00 84.00 89 ASP A O 1
ATOM 680 N N . GLU A 1 90 ? -34.060 -8.447 48.743 1.00 83.25 90 GLU A N 1
ATOM 681 C CA . GLU A 1 90 ? -34.012 -8.234 50.196 1.00 83.25 90 GLU A CA 1
ATOM 682 C C . GLU A 1 90 ? -35.187 -7.379 50.692 1.00 83.25 90 GLU A C 1
ATOM 684 O O . GLU A 1 90 ? -35.786 -7.694 51.719 1.00 83.25 90 GLU A O 1
ATOM 689 N N . ALA A 1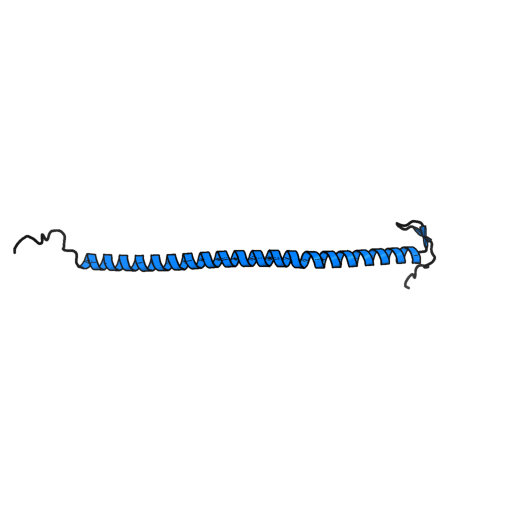 91 ? -35.563 -6.320 49.970 1.00 78.38 91 ALA A N 1
ATOM 690 C CA . ALA A 1 91 ? -36.674 -5.450 50.354 1.00 78.38 91 ALA A CA 1
ATOM 691 C C . ALA A 1 91 ? -38.028 -6.181 50.348 1.00 78.38 91 ALA A C 1
ATOM 693 O O . ALA A 1 91 ? -38.858 -5.936 51.225 1.00 78.38 91 ALA A O 1
ATOM 694 N N . GLU A 1 92 ? -38.238 -7.111 49.412 1.00 78.00 92 GLU A N 1
ATOM 695 C CA . GLU A 1 92 ? -39.435 -7.960 49.382 1.00 78.00 92 GLU A CA 1
ATOM 696 C C . GLU A 1 92 ? -39.532 -8.887 50.610 1.00 78.00 92 GLU A C 1
ATOM 698 O O . GLU A 1 92 ? -40.636 -9.189 51.055 1.00 78.00 92 GLU A O 1
ATOM 703 N N . GLN A 1 93 ? -38.416 -9.268 51.248 1.00 75.25 93 GLN A N 1
ATOM 704 C CA . GLN A 1 93 ? -38.450 -10.061 52.491 1.00 75.25 93 GLN A CA 1
ATOM 705 C C . GLN A 1 93 ? -38.989 -9.282 53.698 1.00 75.25 93 GLN A C 1
ATOM 707 O O . GLN A 1 93 ? -39.532 -9.881 54.625 1.00 75.25 93 GLN A O 1
ATOM 712 N N . PHE A 1 94 ? -38.845 -7.956 53.700 1.00 73.25 94 PHE A N 1
ATOM 713 C CA . PHE A 1 94 ? -39.365 -7.081 54.757 1.00 73.25 94 PHE A CA 1
ATOM 714 C C . PHE A 1 94 ? -40.747 -6.516 54.430 1.00 73.25 94 PHE A C 1
ATOM 716 O O . PHE A 1 94 ? -41.305 -5.740 55.211 1.00 73.25 94 PHE A O 1
ATOM 723 N N . ARG A 1 95 ? -41.309 -6.883 53.275 1.00 71.19 95 ARG A N 1
ATOM 724 C CA . ARG A 1 95 ? -42.623 -6.421 52.859 1.00 71.19 95 ARG A CA 1
ATOM 725 C C . ARG A 1 95 ? -43.689 -7.095 53.718 1.00 71.19 95 ARG A C 1
ATOM 727 O O . ARG A 1 95 ? -43.755 -8.319 53.817 1.00 71.19 95 ARG A O 1
ATOM 734 N N . LEU A 1 96 ? -44.529 -6.282 54.356 1.00 67.25 96 LEU A N 1
ATOM 735 C CA . LEU A 1 96 ? -45.667 -6.792 55.114 1.00 67.25 96 LEU A CA 1
ATOM 736 C C . LEU A 1 96 ? -46.637 -7.518 54.160 1.00 67.25 96 LEU A C 1
ATOM 738 O O . LEU A 1 96 ? -46.876 -7.018 53.056 1.00 67.25 96 LEU A O 1
ATOM 742 N N . PRO A 1 97 ? -47.202 -8.671 54.566 1.00 71.69 97 PRO A N 1
ATOM 743 C CA . PRO A 1 97 ? -48.264 -9.339 53.824 1.00 71.69 97 PRO A CA 1
ATOM 744 C C . PRO A 1 97 ? -49.395 -8.364 53.490 1.00 71.69 97 PRO A C 1
ATOM 746 O O . PRO A 1 97 ? -49.789 -7.553 54.334 1.00 71.69 97 PRO A O 1
ATOM 749 N N . GLU A 1 98 ? -49.936 -8.452 52.273 1.00 66.25 98 GLU A N 1
ATOM 750 C CA . GLU A 1 98 ? -51.102 -7.655 51.888 1.00 66.25 98 GLU A CA 1
ATOM 751 C C . GLU A 1 98 ? -52.242 -7.875 52.896 1.00 66.25 98 GLU A C 1
ATOM 753 O O . GLU A 1 98 ? -52.681 -9.004 53.118 1.00 66.25 98 GLU A O 1
ATOM 758 N N . GLY A 1 99 ? -52.698 -6.787 53.527 1.00 62.56 99 GLY A N 1
ATOM 759 C CA . GLY A 1 99 ? -53.782 -6.797 54.516 1.00 62.56 99 GLY A CA 1
ATOM 760 C C . GLY A 1 99 ? -53.377 -6.508 55.966 1.00 62.56 99 GLY A C 1
ATOM 761 O O . GLY A 1 99 ? -54.268 -6.406 56.805 1.00 62.56 99 GLY A O 1
ATOM 762 N N . ILE A 1 100 ? -52.085 -6.340 56.281 1.00 61.28 100 ILE A N 1
ATOM 763 C CA . ILE A 1 100 ? -51.649 -5.836 57.596 1.00 61.28 100 ILE A CA 1
ATOM 764 C C . ILE A 1 100 ? -51.554 -4.309 57.536 1.00 61.28 100 ILE A C 1
ATOM 766 O O . ILE A 1 100 ? -50.614 -3.762 56.962 1.00 61.28 100 ILE A O 1
ATOM 770 N N . ASP A 1 101 ? -52.539 -3.627 58.116 1.00 63.75 101 ASP A N 1
ATOM 771 C CA . ASP A 1 101 ? -52.498 -2.181 58.328 1.00 63.75 101 ASP A CA 1
ATOM 772 C C . ASP A 1 101 ? -51.681 -1.886 59.605 1.00 63.75 101 ASP A C 1
ATOM 774 O O . ASP A 1 101 ? -52.093 -2.302 60.695 1.00 63.75 101 ASP A O 1
ATOM 778 N N . PRO A 1 102 ? -50.514 -1.217 59.496 1.00 63.00 102 PRO A N 1
ATOM 779 C CA . PRO A 1 102 ? -49.639 -0.940 60.635 1.00 63.00 102 PRO A CA 1
ATOM 780 C C . PRO A 1 102 ? -50.274 -0.024 61.693 1.00 63.00 102 PRO A C 1
ATOM 782 O O . PRO A 1 102 ? -49.765 0.022 62.812 1.00 63.00 102 PRO A O 1
ATOM 785 N N . ASP A 1 103 ? -51.378 0.658 61.371 1.00 67.38 103 ASP A N 1
ATOM 786 C CA . ASP A 1 103 ? -52.095 1.554 62.282 1.00 67.38 103 ASP A CA 1
ATOM 787 C C . ASP A 1 103 ? -53.321 0.900 62.948 1.00 67.38 103 ASP A C 1
ATOM 789 O O . ASP A 1 103 ? -54.052 1.564 63.686 1.00 67.38 103 ASP A O 1
ATOM 793 N N . THR A 1 104 ? -53.555 -0.404 62.746 1.00 60.38 104 THR A N 1
ATOM 794 C CA . THR A 1 104 ? -54.619 -1.128 63.462 1.00 60.38 104 THR A CA 1
ATOM 795 C C . THR A 1 104 ? -54.085 -1.660 64.802 1.00 60.38 104 THR A C 1
ATOM 797 O O . THR A 1 104 ? -53.274 -2.588 64.799 1.00 60.38 104 THR A O 1
ATOM 800 N N . PRO A 1 105 ? -54.501 -1.114 65.965 1.00 56.94 105 PRO A N 1
ATOM 801 C CA . PRO A 1 105 ? -54.072 -1.636 67.260 1.00 56.94 105 PRO A CA 1
ATOM 802 C C . PRO A 1 105 ? -54.679 -3.025 67.506 1.00 56.94 105 PRO A C 1
ATOM 804 O O . PRO A 1 105 ? -55.866 -3.239 67.251 1.00 56.94 105 PRO A O 1
ATOM 807 N N . GLY A 1 106 ? -53.840 -3.954 67.979 1.00 59.09 106 GLY A N 1
ATOM 808 C CA . GLY A 1 106 ? -54.218 -5.324 68.353 1.00 59.09 106 GLY A CA 1
ATOM 809 C C . GLY A 1 106 ? -54.934 -5.438 69.692 1.00 59.09 106 GLY A C 1
ATOM 810 O O . GLY A 1 106 ? -54.778 -4.526 70.538 1.00 59.09 106 GLY A O 1
#

Sequence (106 aa):
MSDIRDPFEKVDSPWGILPAWKADAIALGALNALMERIRNDSEAEAPAVNAAVLDGVKSVLTALDGINRRLDSLEKSSKTRTRLDTFADEAEQFRLPEGIDPDTPG

Secondary structure (DSSP, 8-state):
------TTSEEEETTEEEEHHHHHHHHHHHHHHHHHHHHHHHHHHHHHHHHHHHHHHHHHHHHHHHHHHHHHHHHHHHHHHHHHHHHHHHHHHTPPPTT--TTS--